Protein AF-A0A2H8TSS2-F1 (afdb_monomer_lite)

InterPro domains:
  IPR002110 Ankyrin repeat [PF12796] (9-94)
  IPR002110 Ankyrin repeat [PS50088] (33-65)
  IPR002110 Ankyrin repeat [PS50088] (66-98)
  IPR002110 Ankyrin repeat [SM00248] (3-29)
  IPR002110 Ankyrin repeat [SM00248] (33-62)
  IPR002110 Ankyrin repeat [SM00248] (66-95)
  IPR036770 Ankyrin repeat-containing domain superfamily [G3DSA:1.25.40.20] (1-99)
  IPR036770 Ankyrin repeat-containing domain superfamily [SSF48403] (3-96)
  IPR047148 85/88 kDa calcium-independent phospholipase A2 [PTHR24139] (2-94)

Structure (mmCIF, N/CA/C/O backbone):
data_AF-A0A2H8TSS2-F1
#
_entry.id   AF-A0A2H8TSS2-F1
#
loop_
_atom_site.group_PDB
_atom_site.id
_atom_site.type_symbol
_atom_site.label_atom_id
_atom_site.label_alt_id
_atom_site.label_comp_id
_atom_site.label_asym_id
_atom_site.label_entity_id
_atom_site.label_seq_id
_atom_site.pdbx_PDB_ins_code
_atom_site.Cartn_x
_atom_site.Cartn_y
_atom_site.Cartn_z
_atom_site.occupancy
_atom_site.B_iso_or_equiv
_atom_site.auth_seq_id
_atom_site.auth_comp_id
_atom_site.auth_asym_id
_atom_site.auth_atom_id
_atom_site.pdbx_PDB_model_num
ATOM 1 N N . MET A 1 1 ? -8.294 21.394 -6.984 1.00 44.12 1 MET A N 1
ATOM 2 C CA . MET A 1 1 ? -8.480 19.956 -7.274 1.00 44.12 1 MET A CA 1
ATOM 3 C C . MET A 1 1 ? -9.090 19.311 -6.042 1.00 44.12 1 MET A C 1
ATOM 5 O O . MET A 1 1 ? -8.550 19.505 -4.962 1.00 44.12 1 MET A O 1
ATOM 9 N N . LYS A 1 2 ? -10.248 18.650 -6.161 1.00 49.22 2 LYS A N 1
ATOM 10 C CA . LYS A 1 2 ? -10.807 17.847 -5.066 1.00 49.22 2 LYS A CA 1
ATOM 11 C C . LYS A 1 2 ? -10.277 16.435 -5.253 1.00 49.22 2 LYS A C 1
ATOM 13 O O . LYS A 1 2 ? -10.683 15.774 -6.200 1.00 49.22 2 LYS A O 1
ATOM 18 N N . PHE A 1 3 ? -9.368 15.999 -4.396 1.00 60.09 3 PHE A N 1
ATOM 19 C CA . PHE A 1 3 ? -9.061 14.582 -4.307 1.00 60.09 3 PHE A CA 1
ATOM 20 C C . PHE A 1 3 ? -10.235 13.947 -3.563 1.00 60.09 3 PHE A C 1
ATOM 22 O O . PHE A 1 3 ? -10.501 14.302 -2.415 1.00 60.09 3 PHE A O 1
ATOM 29 N N . GLY A 1 4 ? -10.998 13.079 -4.223 1.00 83.81 4 GLY A N 1
ATOM 30 C CA . GLY A 1 4 ? -11.915 12.191 -3.512 1.00 83.81 4 GLY A CA 1
ATOM 31 C C . GLY A 1 4 ? -11.116 11.365 -2.509 1.00 83.81 4 GLY A C 1
ATOM 32 O O . GLY A 1 4 ? -9.899 11.262 -2.630 1.00 83.81 4 GLY A O 1
ATOM 33 N N . GLY A 1 5 ? -11.755 10.802 -1.497 1.00 85.81 5 GLY A N 1
ATOM 34 C CA . GLY A 1 5 ? -11.063 9.903 -0.579 1.00 85.81 5 GLY A CA 1
ATOM 35 C C . GLY A 1 5 ? -11.580 9.983 0.843 1.00 85.81 5 GLY A C 1
ATOM 36 O O . GLY A 1 5 ? -12.139 10.986 1.283 1.00 85.81 5 GLY A O 1
ATOM 37 N N . THR A 1 6 ? -11.377 8.888 1.558 1.00 93.00 6 THR A N 1
ATOM 38 C CA . THR A 1 6 ? -11.663 8.766 2.986 1.00 93.00 6 THR A CA 1
ATOM 39 C C . THR A 1 6 ? -10.553 9.425 3.818 1.00 93.00 6 THR A C 1
ATOM 41 O O . THR A 1 6 ? -9.440 9.606 3.313 1.00 93.00 6 THR A O 1
ATOM 44 N N . PRO A 1 7 ? -10.789 9.728 5.110 1.00 94.31 7 PRO A N 1
ATOM 45 C CA . PRO A 1 7 ? -9.737 10.199 6.018 1.00 94.31 7 PRO A CA 1
ATOM 46 C C . PRO A 1 7 ? -8.491 9.298 6.044 1.00 94.31 7 PRO A C 1
ATOM 48 O O . PRO A 1 7 ? -7.373 9.785 6.222 1.00 94.31 7 PRO A O 1
ATOM 51 N N . LEU A 1 8 ? -8.662 7.997 5.784 1.00 96.12 8 LEU A N 1
ATOM 52 C CA . LEU A 1 8 ? -7.568 7.031 5.733 1.00 96.12 8 LEU A CA 1
ATOM 53 C C . LEU A 1 8 ? -6.517 7.377 4.661 1.00 96.12 8 LEU A C 1
ATOM 55 O O . LEU A 1 8 ? -5.323 7.238 4.911 1.00 96.12 8 LEU A O 1
ATOM 59 N N . HIS A 1 9 ? -6.930 7.929 3.513 1.00 96.38 9 HIS A N 1
ATOM 60 C CA . HIS A 1 9 ? -6.010 8.344 2.441 1.00 96.38 9 HIS A CA 1
ATOM 61 C C . HIS A 1 9 ? -5.024 9.422 2.890 1.00 96.38 9 HIS A C 1
ATOM 63 O O . HIS A 1 9 ? -3.893 9.487 2.412 1.00 96.38 9 HIS A O 1
ATOM 69 N N . TRP A 1 10 ? -5.453 10.273 3.818 1.00 94.88 10 TRP A N 1
ATOM 70 C CA . TRP A 1 10 ? -4.710 11.453 4.249 1.00 94.88 10 TRP A CA 1
ATOM 71 C C . TRP A 1 10 ? -4.123 11.299 5.647 1.00 94.88 10 TRP A C 1
ATOM 73 O O . TRP A 1 10 ? -3.609 12.269 6.205 1.00 94.88 10 TRP A O 1
ATOM 83 N N . SER A 1 11 ? -4.153 10.081 6.193 1.00 93.69 11 SER A N 1
ATOM 84 C CA . SER A 1 11 ? -3.592 9.785 7.506 1.00 93.69 11 SER A CA 1
ATOM 85 C C . SER A 1 11 ? -2.111 10.166 7.579 1.00 93.69 11 SER A C 1
ATOM 87 O O . SER A 1 11 ? -1.368 10.135 6.589 1.00 93.69 11 SER A O 1
ATOM 89 N N . SER A 1 12 ? -1.698 10.613 8.761 1.00 90.69 12 SER A N 1
ATOM 90 C CA . SER A 1 12 ? -0.350 11.120 9.022 1.00 90.69 12 SER A CA 1
ATOM 91 C C . SER A 1 12 ? 0.496 10.151 9.840 1.00 90.69 12 SER A C 1
ATOM 93 O O . SER A 1 12 ? 1.723 10.228 9.763 1.00 90.69 12 SER A O 1
ATOM 95 N N . SER A 1 13 ? -0.120 9.243 10.594 1.00 95.44 13 SER A N 1
ATOM 96 C CA . SER A 1 13 ? 0.574 8.306 11.472 1.00 95.44 13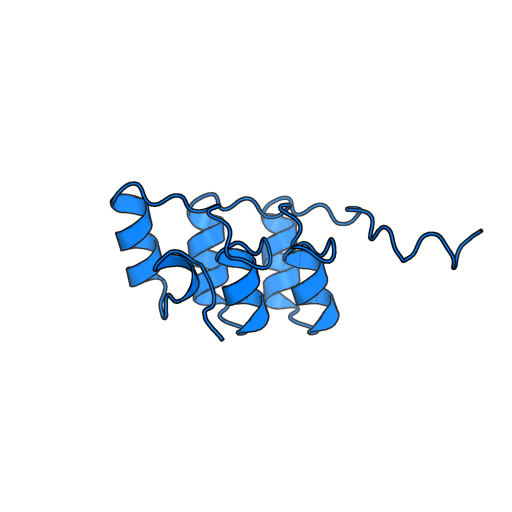 SER A CA 1
ATOM 97 C C . SER A 1 13 ? -0.142 6.960 11.548 1.00 95.44 13 SER A C 1
ATOM 99 O O . SER A 1 13 ? -1.298 6.823 11.133 1.00 95.44 13 SER A O 1
ATOM 101 N N . ARG A 1 14 ? 0.563 5.966 12.090 1.00 94.50 14 ARG A N 1
ATOM 102 C CA . ARG A 1 14 ? 0.040 4.614 12.280 1.00 94.50 14 ARG A CA 1
ATOM 103 C C . ARG A 1 14 ? -1.109 4.582 13.288 1.00 94.50 14 ARG A C 1
ATOM 105 O O . ARG A 1 14 ? -2.097 3.906 13.050 1.00 94.50 14 ARG A O 1
ATOM 112 N N . GLU A 1 15 ? -1.032 5.376 14.349 1.00 96.12 15 GLU A N 1
ATOM 113 C CA . GLU A 1 15 ? -2.063 5.438 15.391 1.00 96.12 15 GLU A CA 1
ATOM 114 C C . GLU A 1 15 ? -3.412 5.900 14.823 1.00 96.12 15 GLU A C 1
ATOM 116 O O . GLU A 1 15 ? -4.465 5.385 15.200 1.00 96.12 15 GLU A O 1
ATOM 121 N N . VAL A 1 16 ? -3.387 6.852 13.881 1.00 95.88 16 VAL A N 1
ATOM 122 C CA . VAL A 1 16 ? -4.593 7.314 13.177 1.00 95.88 16 VAL A CA 1
ATOM 123 C C . VAL A 1 16 ? -5.152 6.213 12.278 1.00 95.88 16 VAL A C 1
ATOM 125 O O . VAL A 1 16 ? -6.362 6.004 12.264 1.00 95.88 16 VAL A O 1
ATOM 128 N N . ILE A 1 17 ? -4.286 5.493 11.559 1.00 96.81 17 ILE A N 1
ATOM 129 C CA . ILE A 1 17 ? -4.676 4.363 10.702 1.00 96.81 17 ILE A CA 1
ATOM 130 C C . ILE A 1 17 ? -5.371 3.282 11.534 1.00 96.81 17 ILE A C 1
ATOM 132 O O . ILE A 1 17 ? -6.507 2.921 11.229 1.00 96.81 17 ILE A O 1
ATOM 136 N N . ASP A 1 18 ? -4.734 2.840 12.617 1.00 95.81 18 ASP A N 1
ATOM 137 C CA . ASP A 1 18 ? -5.255 1.791 13.495 1.00 95.81 18 ASP A CA 1
ATOM 138 C C . ASP A 1 18 ? -6.598 2.216 14.118 1.00 95.81 18 ASP A C 1
ATOM 140 O O . ASP A 1 18 ? -7.558 1.445 14.134 1.00 95.81 18 ASP A O 1
ATOM 144 N N . SER A 1 19 ? -6.714 3.480 14.545 1.00 97.00 19 SER A N 1
ATOM 145 C CA . SER A 1 19 ? -7.958 4.025 15.105 1.00 97.00 19 SER A CA 1
ATOM 146 C C . SER A 1 19 ? -9.100 4.074 14.085 1.00 97.00 19 SER A C 1
ATOM 148 O O . SER A 1 19 ? -10.242 3.762 14.422 1.00 97.00 19 SER A O 1
ATOM 150 N N . LEU A 1 20 ? -8.823 4.467 12.837 1.00 96.44 20 LEU A N 1
ATOM 151 C CA . LEU A 1 20 ? -9.838 4.513 11.779 1.00 96.44 20 LEU A CA 1
ATOM 152 C C . LEU A 1 20 ? -10.318 3.107 11.407 1.00 96.44 20 LEU A C 1
ATOM 154 O O . LEU A 1 20 ? -11.520 2.893 11.250 1.00 96.44 20 LEU A O 1
ATOM 158 N N . ILE A 1 21 ? -9.400 2.147 11.305 1.00 95.38 21 ILE A N 1
ATOM 159 C CA . ILE A 1 21 ? -9.719 0.756 10.962 1.00 95.38 21 ILE A CA 1
ATOM 160 C C . ILE A 1 21 ? -10.527 0.096 12.083 1.00 95.38 21 ILE A C 1
ATOM 162 O O . ILE A 1 21 ? -11.539 -0.545 11.805 1.00 95.38 21 I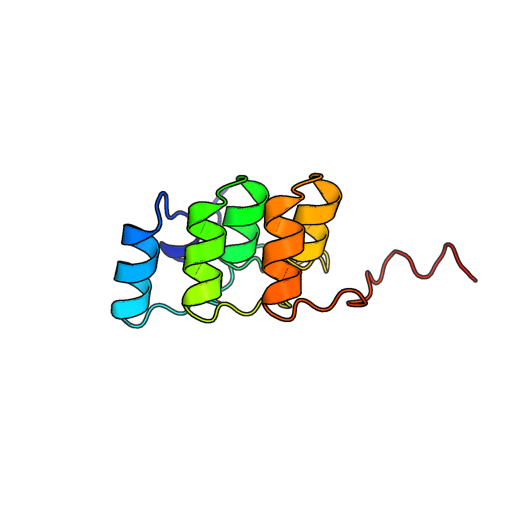LE A O 1
ATOM 166 N N . ALA A 1 22 ? -10.178 0.348 13.350 1.00 95.75 22 ALA A N 1
ATOM 167 C CA . ALA A 1 22 ? -10.951 -0.118 14.505 1.00 95.75 22 ALA A CA 1
ATOM 168 C C . ALA A 1 22 ? -12.403 0.405 14.526 1.00 95.75 22 ALA A C 1
ATOM 170 O O . ALA A 1 22 ? -13.271 -0.202 15.148 1.00 95.75 22 ALA A O 1
ATOM 171 N N . ASN A 1 23 ? -12.687 1.505 13.822 1.00 96.44 23 ASN A N 1
ATOM 172 C CA . ASN A 1 23 ? -14.028 2.072 13.656 1.00 96.44 23 ASN A CA 1
ATOM 173 C C . ASN A 1 23 ? -14.705 1.642 12.338 1.00 96.44 23 ASN A C 1
ATOM 175 O O . ASN A 1 23 ? -15.547 2.364 11.806 1.00 96.44 23 ASN A O 1
ATOM 179 N N . ASN A 1 24 ? -14.361 0.459 11.816 1.00 92.94 24 ASN A N 1
ATOM 180 C CA . ASN A 1 24 ? -14.938 -0.139 10.605 1.00 92.94 24 ASN A CA 1
ATOM 181 C C . ASN A 1 24 ? -14.756 0.708 9.331 1.00 92.94 24 ASN A C 1
ATOM 183 O O . ASN A 1 24 ? -15.600 0.684 8.432 1.00 92.94 24 ASN A O 1
ATOM 187 N N . CYS A 1 25 ? -13.667 1.476 9.237 1.00 93.88 25 CYS A N 1
ATOM 188 C CA . CYS A 1 25 ? -13.300 2.131 7.985 1.00 93.88 25 CYS A CA 1
ATOM 189 C C . CYS A 1 25 ? -12.920 1.085 6.927 1.00 93.88 25 CYS A C 1
ATOM 191 O O . CYS A 1 25 ? -12.173 0.150 7.212 1.00 93.88 25 CYS A O 1
ATOM 193 N N . ASP A 1 26 ? -13.389 1.267 5.691 1.00 97.00 26 ASP A N 1
ATOM 194 C CA . ASP A 1 26 ? -12.935 0.456 4.563 1.00 97.00 26 ASP A CA 1
ATOM 195 C C . ASP A 1 26 ? -11.471 0.785 4.228 1.00 97.00 26 ASP A C 1
ATOM 197 O O . ASP A 1 26 ? -11.154 1.841 3.666 1.00 97.00 26 ASP A O 1
ATOM 201 N N . ILE A 1 27 ? -10.579 -0.144 4.577 1.00 97.62 27 ILE A N 1
ATOM 202 C CA . ILE A 1 27 ? -9.133 -0.040 4.360 1.00 97.62 27 ILE A CA 1
ATOM 203 C C . ILE A 1 27 ? -8.753 0.026 2.872 1.00 97.62 27 ILE A C 1
ATOM 205 O O . ILE A 1 27 ? -7.710 0.581 2.518 1.00 97.62 27 ILE A O 1
ATOM 209 N N . ASN A 1 28 ? -9.618 -0.493 1.996 1.00 98.12 28 ASN A N 1
ATOM 210 C CA . ASN A 1 28 ? -9.408 -0.576 0.554 1.00 98.12 28 ASN A CA 1
ATOM 211 C C . ASN A 1 28 ? -10.233 0.457 -0.226 1.00 98.12 28 ASN A C 1
ATOM 213 O O . ASN A 1 28 ? -10.295 0.383 -1.455 1.00 98.12 28 ASN A O 1
ATOM 217 N N . ALA A 1 29 ? -10.833 1.433 0.465 1.00 97.38 29 ALA A N 1
ATOM 218 C CA . ALA A 1 29 ? -11.583 2.504 -0.173 1.00 97.38 29 ALA A CA 1
ATOM 219 C C . ALA A 1 29 ? -10.736 3.214 -1.237 1.00 97.38 29 ALA A C 1
ATOM 221 O O . ALA A 1 29 ? -9.541 3.450 -1.044 1.00 97.38 29 ALA A O 1
ATOM 222 N N . LEU A 1 30 ? -11.379 3.592 -2.340 1.00 97.00 30 LEU A N 1
ATOM 223 C CA . LEU A 1 30 ? -10.724 4.218 -3.482 1.00 97.00 30 LEU A CA 1
ATOM 224 C C . LEU A 1 30 ? -10.967 5.728 -3.503 1.00 97.00 30 LEU A C 1
ATOM 226 O O . LEU A 1 30 ? -12.090 6.199 -3.305 1.00 97.00 30 LEU A O 1
ATOM 230 N N . ASN A 1 31 ? -9.921 6.493 -3.797 1.00 95.94 31 ASN A N 1
ATOM 231 C CA . ASN A 1 31 ? -10.057 7.889 -4.188 1.00 95.94 31 ASN A CA 1
ATOM 232 C C . ASN A 1 31 ? -10.472 8.036 -5.670 1.00 95.94 31 ASN A C 1
ATOM 234 O O . ASN A 1 31 ? -10.716 7.055 -6.372 1.00 95.94 31 ASN A O 1
ATOM 238 N N . PHE A 1 32 ? -10.539 9.276 -6.170 1.00 95.12 32 PHE A N 1
ATOM 239 C CA . PHE A 1 32 ? -10.902 9.537 -7.572 1.00 95.12 32 PHE A CA 1
ATOM 240 C C . PHE A 1 32 ? -9.899 8.991 -8.598 1.00 95.12 32 PHE A C 1
ATOM 242 O O . PHE A 1 32 ? -10.311 8.703 -9.714 1.00 95.12 32 PHE A O 1
ATOM 249 N N . ASP A 1 33 ? -8.641 8.771 -8.209 1.00 95.00 33 ASP A N 1
ATOM 250 C CA . ASP A 1 33 ? -7.603 8.166 -9.056 1.00 95.00 33 ASP A CA 1
ATOM 251 C C . ASP A 1 33 ? -7.564 6.631 -8.914 1.00 95.00 33 ASP A C 1
ATOM 253 O O . ASP A 1 33 ? -6.579 5.988 -9.278 1.00 95.00 33 ASP A O 1
ATOM 257 N N . LYS A 1 34 ? -8.605 6.032 -8.315 1.00 96.31 34 LYS A N 1
ATOM 258 C CA . LYS A 1 34 ? -8.673 4.610 -7.939 1.00 96.31 34 LYS A CA 1
ATOM 259 C C . LYS A 1 34 ? -7.521 4.142 -7.040 1.00 96.31 34 LYS A C 1
ATOM 261 O O . LYS A 1 34 ? -7.195 2.963 -7.003 1.00 96.31 34 LYS A O 1
ATOM 266 N N . ARG A 1 35 ? -6.906 5.050 -6.288 1.00 97.50 35 ARG A N 1
ATOM 267 C CA . ARG A 1 35 ? -5.856 4.723 -5.321 1.00 97.50 35 ARG A CA 1
ATOM 268 C C . ARG A 1 35 ? -6.474 4.377 -3.982 1.00 97.50 35 ARG A C 1
ATOM 270 O O . ARG A 1 35 ? -7.373 5.077 -3.532 1.00 97.50 35 ARG A O 1
ATOM 277 N N . THR A 1 36 ? -5.935 3.348 -3.343 1.00 98.19 36 THR A N 1
ATOM 278 C CA . THR A 1 36 ? -6.154 3.057 -1.919 1.00 98.19 36 THR A CA 1
ATOM 279 C C . THR A 1 36 ? -5.265 3.935 -1.038 1.00 98.19 36 THR A C 1
ATOM 281 O O . THR A 1 36 ? -4.292 4.534 -1.510 1.00 98.19 36 THR A O 1
ATOM 284 N N . ALA A 1 37 ? -5.512 3.941 0.275 1.00 97.94 37 ALA A N 1
ATOM 285 C CA . ALA A 1 37 ? -4.612 4.583 1.235 1.00 97.94 37 ALA A CA 1
ATOM 286 C C . ALA A 1 37 ? -3.169 4.047 1.142 1.00 97.94 37 ALA A C 1
ATOM 288 O O . ALA A 1 37 ? -2.221 4.819 1.295 1.00 97.94 37 ALA A O 1
ATOM 289 N N . LEU A 1 38 ? -2.989 2.761 0.811 1.00 98.44 38 LEU A N 1
ATOM 290 C CA . LEU A 1 38 ? -1.669 2.145 0.659 1.00 98.44 38 LEU A CA 1
ATOM 291 C C . LEU A 1 38 ? -0.863 2.798 -0.472 1.00 98.44 38 LEU A C 1
ATOM 293 O O . LEU A 1 38 ? 0.294 3.149 -0.257 1.00 98.44 38 LEU A O 1
ATOM 297 N N . HIS A 1 39 ? -1.483 3.083 -1.623 1.00 98.31 39 HIS A N 1
ATOM 298 C CA . HIS A 1 39 ? -0.828 3.842 -2.697 1.00 98.31 39 HIS A CA 1
ATOM 299 C C . HIS A 1 39 ? -0.357 5.213 -2.206 1.00 98.31 39 HIS A C 1
ATOM 301 O O . HIS A 1 39 ? 0.772 5.618 -2.478 1.00 98.31 39 HIS A O 1
ATOM 307 N N . ILE A 1 40 ? -1.209 5.928 -1.463 1.00 97.69 40 ILE A N 1
ATOM 308 C CA . ILE A 1 40 ? -0.885 7.271 -0.973 1.00 97.69 40 ILE A CA 1
ATOM 309 C C . ILE A 1 40 ? 0.281 7.230 0.022 1.00 97.69 40 ILE A C 1
ATOM 311 O O . ILE A 1 40 ? 1.166 8.084 -0.047 1.00 97.69 40 ILE A O 1
ATOM 315 N N . MET A 1 41 ? 0.336 6.236 0.914 1.00 97.75 41 MET A N 1
ATOM 316 C CA . MET A 1 41 ? 1.447 6.096 1.863 1.00 97.75 41 MET A CA 1
ATOM 317 C C . MET A 1 41 ? 2.765 5.731 1.174 1.00 97.75 41 MET A C 1
ATOM 319 O O . MET A 1 41 ? 3.807 6.259 1.566 1.00 97.75 41 MET A O 1
ATOM 323 N N . VAL A 1 42 ? 2.724 4.914 0.116 1.00 98.19 42 VAL A N 1
ATOM 324 C CA . VAL A 1 42 ? 3.901 4.622 -0.719 1.00 98.19 42 VAL A CA 1
ATOM 325 C C . VAL A 1 42 ? 4.377 5.881 -1.451 1.00 98.19 42 VAL A C 1
ATOM 327 O O . VAL A 1 42 ? 5.547 6.237 -1.335 1.00 98.19 42 VAL A O 1
ATOM 330 N N . LEU A 1 43 ? 3.480 6.618 -2.120 1.00 96.81 43 LEU A N 1
ATOM 331 C CA . LEU A 1 43 ? 3.815 7.869 -2.825 1.00 96.81 43 LEU A CA 1
ATOM 332 C C . LEU A 1 43 ? 4.412 8.936 -1.901 1.00 96.81 43 LEU A C 1
ATOM 334 O O . LEU A 1 43 ? 5.239 9.740 -2.323 1.00 96.81 43 LEU A 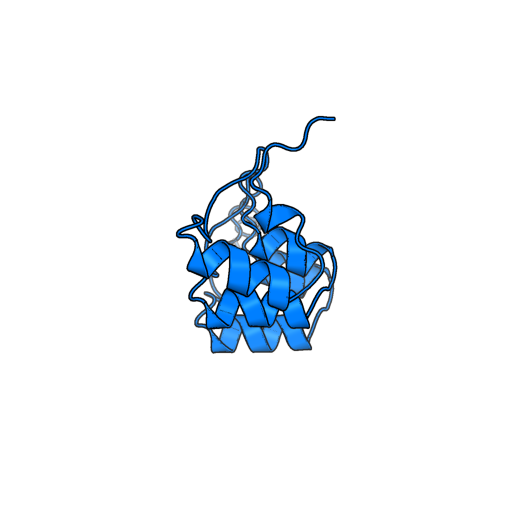O 1
ATOM 338 N N . ARG A 1 44 ? 3.992 8.951 -0.633 1.00 95.75 44 ARG A N 1
ATOM 339 C CA . ARG A 1 44 ? 4.491 9.877 0.392 1.00 95.75 44 ARG A CA 1
ATOM 340 C C . ARG A 1 44 ? 5.706 9.340 1.157 1.00 95.75 44 ARG A C 1
ATOM 342 O O . ARG A 1 44 ? 6.151 10.008 2.088 1.00 95.75 44 ARG A O 1
ATOM 349 N N . ASN A 1 45 ? 6.208 8.153 0.807 1.00 96.56 45 ASN A N 1
ATOM 350 C CA . ASN A 1 45 ? 7.296 7.455 1.494 1.00 96.56 45 ASN A CA 1
ATOM 351 C C . ASN A 1 45 ? 7.094 7.370 3.025 1.00 96.56 45 ASN A C 1
ATOM 353 O O . ASN A 1 45 ? 7.980 7.674 3.824 1.00 96.56 45 ASN A O 1
ATOM 357 N N . ARG A 1 46 ? 5.880 7.008 3.456 1.00 96.62 46 ARG A N 1
ATOM 358 C CA . ARG A 1 46 ? 5.510 6.881 4.875 1.00 96.62 46 ARG A CA 1
ATOM 359 C C . ARG A 1 46 ? 5.603 5.422 5.306 1.00 96.62 46 ARG A C 1
ATOM 361 O O . ARG A 1 46 ? 4.575 4.772 5.473 1.00 96.62 46 ARG A O 1
ATOM 368 N N . PHE A 1 47 ? 6.822 4.910 5.481 1.00 97.19 47 PHE A N 1
ATOM 369 C CA . PHE A 1 47 ? 7.060 3.488 5.767 1.00 97.19 47 PHE A CA 1
ATOM 370 C C . PHE A 1 47 ? 6.248 2.955 6.962 1.00 97.19 47 PHE A C 1
ATOM 372 O O . PHE A 1 47 ? 5.567 1.943 6.828 1.00 97.19 47 PHE A O 1
ATOM 379 N N . ASP A 1 48 ? 6.208 3.672 8.088 1.00 97.88 48 ASP A N 1
ATOM 380 C CA . ASP A 1 48 ? 5.442 3.228 9.267 1.00 97.88 48 ASP A CA 1
ATOM 381 C C . ASP A 1 48 ? 3.932 3.132 8.997 1.00 97.88 48 ASP A C 1
ATOM 383 O O . ASP A 1 48 ? 3.247 2.254 9.519 1.00 97.88 48 ASP A O 1
ATOM 387 N N . CYS A 1 49 ? 3.404 4.019 8.148 1.00 98.25 49 CYS A N 1
ATOM 388 C CA . CYS A 1 49 ? 2.004 4.000 7.727 1.00 98.25 49 CYS A CA 1
ATOM 389 C C . CYS A 1 49 ? 1.730 2.880 6.716 1.00 98.25 49 CYS A C 1
ATOM 391 O O . CYS A 1 49 ? 0.673 2.258 6.779 1.00 98.25 49 CYS A O 1
ATOM 393 N N . VAL A 1 50 ? 2.683 2.596 5.817 1.00 98.44 50 VAL A N 1
ATOM 394 C CA . VAL A 1 50 ? 2.637 1.418 4.937 1.00 98.44 50 VAL A CA 1
ATOM 395 C C . VAL A 1 50 ? 2.530 0.159 5.791 1.00 98.44 50 VAL A C 1
ATOM 397 O O . VAL A 1 50 ? 1.575 -0.590 5.633 1.00 98.44 50 VAL A O 1
ATOM 400 N N . MET A 1 51 ? 3.434 -0.026 6.757 1.00 98.38 51 MET A N 1
ATOM 401 C CA . MET A 1 51 ? 3.394 -1.175 7.665 1.00 98.38 51 MET A CA 1
ATOM 402 C C . MET A 1 51 ? 2.090 -1.242 8.464 1.00 98.38 51 MET A C 1
ATOM 404 O O . MET A 1 51 ? 1.529 -2.323 8.605 1.00 98.38 51 MET A O 1
ATOM 408 N N . GLY A 1 52 ? 1.575 -0.105 8.943 1.00 97.94 52 GLY A N 1
ATOM 409 C CA . GLY A 1 52 ? 0.270 -0.041 9.603 1.00 97.94 52 GLY A CA 1
ATOM 410 C C . GLY A 1 52 ? -0.855 -0.595 8.726 1.00 97.94 52 GLY A C 1
ATOM 411 O O . GLY A 1 52 ? -1.583 -1.485 9.152 1.00 97.94 52 GLY A O 1
ATOM 412 N N . LEU A 1 53 ? -0.962 -0.137 7.477 1.00 98.19 53 LEU A N 1
ATOM 413 C CA . LEU A 1 53 ? -1.981 -0.625 6.542 1.00 98.19 53 LEU A CA 1
ATOM 414 C C . LEU A 1 53 ? -1.806 -2.115 6.212 1.00 98.19 53 LEU A C 1
ATOM 416 O O . LEU A 1 53 ? -2.787 -2.853 6.216 1.00 98.19 53 LEU A O 1
ATOM 420 N N . LEU A 1 54 ? -0.571 -2.568 5.978 1.00 98.31 54 LEU A N 1
ATOM 421 C CA . LEU A 1 54 ? -0.271 -3.976 5.694 1.00 98.31 54 LEU A CA 1
ATOM 422 C C . LEU A 1 54 ? -0.655 -4.889 6.863 1.00 98.31 54 LEU A C 1
ATOM 424 O O . LEU A 1 54 ? -1.372 -5.867 6.675 1.00 98.31 54 LEU A O 1
ATOM 428 N N . CYS A 1 55 ? -0.257 -4.534 8.087 1.00 97.69 55 CYS A N 1
ATOM 429 C CA . CYS A 1 55 ? -0.596 -5.294 9.291 1.00 97.69 55 CYS A CA 1
ATOM 430 C C . CYS A 1 55 ? -2.106 -5.355 9.566 1.00 97.69 55 CYS A C 1
ATOM 432 O O . CYS A 1 55 ? -2.559 -6.298 10.206 1.00 97.69 55 CYS A O 1
ATOM 434 N N . ASN A 1 56 ? -2.877 -4.377 9.086 1.00 97.31 56 ASN A N 1
ATOM 435 C CA . ASN A 1 56 ? -4.336 -4.375 9.183 1.00 97.31 56 ASN A CA 1
ATOM 436 C C . ASN A 1 56 ? -5.033 -5.023 7.966 1.00 97.31 56 ASN A C 1
ATOM 438 O O . ASN A 1 56 ? -6.250 -4.917 7.828 1.00 97.31 56 ASN A O 1
ATOM 442 N N . GLY A 1 57 ? -4.292 -5.695 7.078 1.00 96.94 57 GLY A N 1
ATOM 443 C CA . GLY A 1 57 ? -4.867 -6.468 5.974 1.00 96.94 57 GLY A CA 1
ATOM 444 C C . GLY A 1 57 ? -5.256 -5.643 4.745 1.00 96.94 57 GLY A C 1
ATOM 445 O O . GLY A 1 57 ? -6.196 -6.004 4.035 1.00 96.94 57 GLY A O 1
ATOM 446 N N . ALA A 1 58 ? -4.565 -4.531 4.477 1.00 98.19 58 ALA A N 1
ATOM 447 C CA . ALA A 1 58 ? -4.763 -3.789 3.233 1.00 98.19 58 ALA A CA 1
ATOM 448 C C . ALA A 1 58 ? -4.431 -4.672 2.021 1.00 98.19 58 ALA A C 1
ATOM 450 O O . ALA A 1 58 ? -3.405 -5.351 2.001 1.00 98.19 58 ALA A O 1
ATOM 451 N N . ASN A 1 59 ? -5.265 -4.628 0.981 1.00 98.12 59 ASN A N 1
ATOM 452 C CA . ASN A 1 59 ? -5.002 -5.372 -0.244 1.00 98.12 59 ASN A CA 1
ATOM 453 C C . ASN A 1 59 ? -3.872 -4.695 -1.036 1.00 98.12 59 ASN A C 1
ATOM 455 O O . ASN A 1 59 ? -4.002 -3.565 -1.517 1.00 98.12 59 ASN A O 1
ATOM 459 N N . VAL A 1 60 ? -2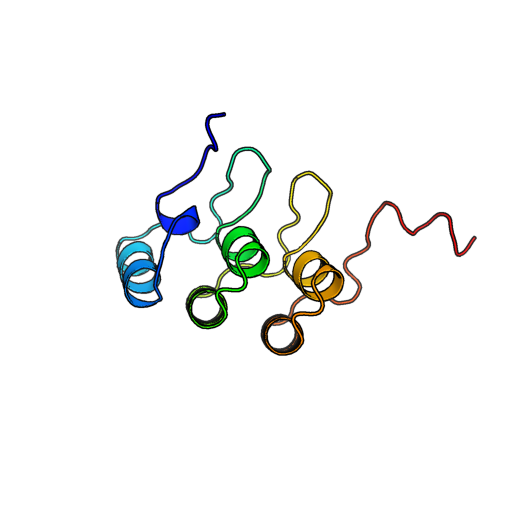.761 -5.416 -1.177 1.00 97.75 60 VAL A N 1
ATOM 460 C CA . VAL A 1 60 ? -1.516 -4.950 -1.803 1.00 97.75 60 VAL A CA 1
ATOM 461 C C . VAL A 1 60 ? -1.531 -4.959 -3.330 1.00 97.75 60 VAL A C 1
ATOM 463 O O . VAL A 1 60 ? -0.630 -4.388 -3.936 1.00 97.75 60 VAL A O 1
ATOM 466 N N . ASN A 1 61 ? -2.543 -5.567 -3.953 1.00 96.69 61 ASN A N 1
ATOM 467 C CA . ASN A 1 61 ? -2.598 -5.808 -5.399 1.00 96.69 61 ASN A CA 1
ATOM 468 C C . ASN A 1 61 ? -3.693 -5.004 -6.112 1.00 96.69 61 ASN A C 1
ATOM 470 O O . ASN A 1 61 ? -3.939 -5.215 -7.298 1.00 96.69 61 ASN A O 1
ATOM 474 N N . ILE A 1 62 ? -4.365 -4.078 -5.420 1.00 96.62 62 ILE A N 1
ATOM 475 C CA . ILE A 1 62 ? -5.332 -3.182 -6.067 1.00 96.62 62 ILE A CA 1
ATOM 476 C C . ILE A 1 62 ? -4.563 -2.246 -7.009 1.00 96.62 62 ILE A C 1
ATOM 478 O O . ILE A 1 62 ? -3.655 -1.566 -6.533 1.00 96.62 62 ILE A O 1
ATOM 482 N N . PRO A 1 63 ? -4.900 -2.180 -8.307 1.00 95.62 63 PRO A N 1
ATOM 483 C CA . PRO A 1 63 ? -4.294 -1.221 -9.218 1.00 95.62 63 PRO A CA 1
ATOM 484 C C . PRO A 1 63 ? -4.982 0.148 -9.132 1.00 95.62 63 PRO A C 1
ATOM 486 O O . PRO A 1 63 ? -6.207 0.235 -8.996 1.00 95.62 63 PRO A O 1
ATOM 489 N N . ASP A 1 64 ? -4.203 1.217 -9.282 1.00 95.56 64 ASP A N 1
ATOM 490 C CA . ASP A 1 64 ? -4.729 2.561 -9.504 1.00 95.56 64 ASP A CA 1
ATOM 491 C C . ASP A 1 64 ? -5.282 2.749 -10.928 1.00 95.56 64 ASP A C 1
ATOM 493 O O . ASP A 1 64 ? -5.336 1.821 -11.740 1.00 95.56 64 ASP A O 1
ATOM 497 N N . GLN A 1 65 ? -5.746 3.958 -11.250 1.00 94.81 65 GLN A N 1
ATOM 498 C CA . GLN A 1 65 ? -6.331 4.259 -12.559 1.00 94.81 65 GLN A CA 1
ATOM 499 C C . GLN A 1 65 ? -5.359 4.043 -13.734 1.00 94.81 65 GLN A C 1
ATOM 501 O O . GLN A 1 65 ? -5.816 3.812 -14.853 1.00 94.81 65 GLN A O 1
ATOM 506 N N . GLU A 1 66 ? -4.049 4.091 -13.493 1.00 91.44 66 GLU A N 1
ATOM 507 C CA . GLU A 1 66 ? -3.011 3.836 -14.496 1.00 91.44 66 GLU A CA 1
ATOM 508 C C . GLU A 1 66 ? -2.592 2.356 -14.545 1.00 91.44 66 GLU A C 1
ATOM 510 O O . GLU A 1 66 ? -1.719 1.986 -15.328 1.00 91.44 66 GLU A O 1
ATOM 515 N N . GLY A 1 67 ? -3.208 1.495 -13.729 1.00 93.25 67 GLY A N 1
ATOM 516 C CA . GLY A 1 67 ? -2.844 0.085 -13.619 1.00 93.25 67 GLY A CA 1
ATOM 517 C C . GLY A 1 67 ? -1.673 -0.181 -12.671 1.00 93.25 67 GLY A C 1
ATOM 518 O O . GLY A 1 67 ? -1.200 -1.313 -12.612 1.00 93.25 67 GLY A O 1
ATOM 519 N N . ASN A 1 68 ? -1.188 0.823 -11.933 1.00 94.81 68 ASN A N 1
ATOM 520 C CA . ASN A 1 68 ? -0.074 0.639 -11.007 1.00 94.81 68 ASN A CA 1
ATOM 521 C C . ASN A 1 68 ? -0.583 0.087 -9.677 1.00 94.81 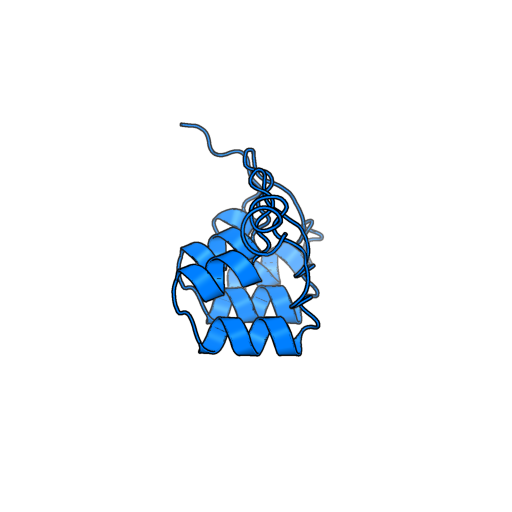68 ASN A C 1
ATOM 523 O O . ASN A 1 68 ? -1.428 0.705 -9.040 1.00 94.81 68 ASN A O 1
ATOM 527 N N . THR A 1 69 ? -0.012 -1.018 -9.208 1.00 97.25 69 THR A N 1
ATOM 528 C CA . THR A 1 69 ? -0.161 -1.449 -7.806 1.00 97.25 69 THR A CA 1
ATOM 529 C C . THR A 1 69 ? 0.762 -0.629 -6.886 1.00 97.25 69 THR A C 1
ATOM 531 O O . THR A 1 69 ? 1.709 0.012 -7.363 1.00 97.25 69 THR A O 1
ATOM 534 N N . PRO A 1 70 ? 0.584 -0.672 -5.552 1.00 97.81 70 PRO A N 1
ATOM 535 C CA . PRO A 1 70 ? 1.540 -0.098 -4.607 1.00 97.81 70 PRO A CA 1
ATOM 536 C C . PRO A 1 70 ? 2.992 -0.546 -4.844 1.00 97.81 70 PRO A C 1
ATOM 538 O O . PRO A 1 70 ? 3.908 0.263 -4.682 1.00 97.81 70 PRO A O 1
ATOM 541 N N . LEU A 1 71 ? 3.213 -1.792 -5.287 1.00 97.44 71 LEU A N 1
ATOM 542 C CA . LEU A 1 71 ? 4.549 -2.307 -5.605 1.00 97.44 71 LEU A CA 1
ATOM 543 C C . LEU A 1 71 ? 5.172 -1.582 -6.805 1.00 97.44 71 LEU A C 1
ATOM 545 O O . LEU A 1 71 ? 6.329 -1.169 -6.724 1.00 97.44 71 LEU A O 1
ATOM 549 N N . HIS A 1 72 ? 4.402 -1.329 -7.869 1.00 95.31 72 HIS A N 1
ATOM 550 C CA . HIS A 1 72 ? 4.867 -0.543 -9.021 1.00 95.31 72 HIS A CA 1
ATOM 551 C C . HIS A 1 72 ? 5.368 0.842 -8.591 1.00 95.31 72 HIS A C 1
ATOM 553 O O . HIS A 1 72 ? 6.437 1.291 -9.013 1.00 95.31 72 HIS A O 1
ATOM 559 N N . LEU A 1 73 ? 4.618 1.515 -7.712 1.00 96.00 73 LEU A N 1
ATOM 560 C CA . LEU A 1 73 ? 4.972 2.845 -7.211 1.00 96.00 73 LEU A CA 1
ATOM 561 C C . LEU A 1 73 ? 6.228 2.817 -6.327 1.00 96.00 73 LEU A C 1
ATOM 563 O O . LEU A 1 73 ? 7.063 3.722 -6.422 1.00 96.00 73 LEU A O 1
ATOM 567 N N . ALA A 1 74 ? 6.382 1.775 -5.504 1.00 97.19 74 ALA A N 1
ATOM 568 C CA . ALA A 1 74 ? 7.552 1.578 -4.652 1.00 97.19 74 ALA A CA 1
ATOM 569 C C . ALA A 1 74 ? 8.825 1.330 -5.478 1.00 97.19 74 ALA A C 1
ATOM 571 O O . ALA A 1 74 ? 9.854 1.950 -5.207 1.00 97.19 74 ALA A O 1
ATOM 572 N N . VAL A 1 75 ? 8.739 0.490 -6.517 1.00 95.75 75 VAL A N 1
ATOM 573 C CA . VAL A 1 75 ? 9.842 0.205 -7.452 1.00 95.75 75 VAL A CA 1
ATOM 574 C C . VAL A 1 75 ? 10.232 1.457 -8.233 1.00 95.75 75 VAL A C 1
ATOM 576 O O . VAL A 1 75 ? 11.403 1.832 -8.233 1.00 95.75 75 VAL A O 1
ATOM 579 N N . LYS A 1 76 ? 9.258 2.167 -8.821 1.00 93.81 76 LYS A N 1
ATOM 580 C CA . LYS A 1 76 ? 9.497 3.423 -9.556 1.00 93.81 76 LYS A CA 1
ATOM 581 C C . LYS A 1 76 ? 10.209 4.478 -8.701 1.00 93.81 76 LYS A C 1
ATOM 583 O O . LYS A 1 76 ? 10.998 5.260 -9.222 1.00 93.81 76 LYS A O 1
ATOM 588 N N . SER A 1 77 ? 9.927 4.492 -7.400 1.00 93.94 77 SER A N 1
ATOM 589 C CA . SER A 1 77 ? 10.489 5.446 -6.436 1.00 93.94 77 SER A CA 1
ATOM 590 C C . SER A 1 77 ? 11.727 4.919 -5.691 1.00 93.94 77 SER A C 1
ATOM 592 O O . SER A 1 77 ? 12.221 5.596 -4.793 1.00 93.94 77 SER A O 1
ATOM 594 N N . ASN A 1 78 ? 12.229 3.727 -6.040 1.00 95.25 78 ASN A N 1
ATOM 595 C CA . ASN A 1 78 ? 13.373 3.063 -5.403 1.00 95.25 78 ASN A CA 1
ATOM 596 C C . ASN A 1 78 ? 13.252 2.917 -3.866 1.00 95.25 78 ASN A C 1
ATOM 598 O O . ASN A 1 78 ? 14.220 3.083 -3.120 1.00 95.25 78 ASN A O 1
ATOM 602 N N . LEU A 1 79 ? 12.049 2.616 -3.366 1.00 96.69 79 LEU A N 1
ATOM 603 C CA . LEU A 1 79 ? 11.764 2.487 -1.932 1.00 96.69 79 LEU A CA 1
ATOM 604 C C . LEU A 1 79 ? 12.023 1.058 -1.440 1.00 96.69 79 LEU A C 1
ATOM 606 O O . LEU A 1 79 ? 11.091 0.332 -1.104 1.00 96.69 79 LEU A O 1
ATOM 610 N N . VAL A 1 80 ? 13.292 0.648 -1.383 1.00 96.56 80 VAL A N 1
ATOM 611 C CA . VAL A 1 80 ? 13.699 -0.738 -1.060 1.00 96.56 80 VAL A CA 1
ATOM 612 C C . VAL A 1 80 ? 13.012 -1.325 0.190 1.00 96.56 80 VAL A C 1
ATOM 614 O O . VAL A 1 80 ? 12.493 -2.438 0.094 1.00 96.56 80 VAL A O 1
ATOM 617 N N . PRO A 1 81 ? 12.902 -0.616 1.336 1.00 98.19 81 PRO A N 1
ATOM 618 C CA . PRO A 1 81 ? 12.196 -1.162 2.498 1.00 98.19 81 PRO A CA 1
ATOM 619 C C . PRO A 1 81 ? 10.711 -1.442 2.226 1.00 98.19 81 PRO A C 1
ATOM 621 O O . PRO A 1 81 ? 10.181 -2.461 2.660 1.00 98.19 81 PRO A O 1
ATOM 624 N N . VAL A 1 82 ? 10.047 -0.559 1.473 1.00 98.19 82 VAL A N 1
ATOM 625 C CA . VAL A 1 82 ? 8.638 -0.711 1.080 1.00 98.19 82 VAL A CA 1
ATOM 626 C C . VAL A 1 82 ? 8.475 -1.873 0.100 1.00 98.19 82 VAL A C 1
ATOM 628 O O . VAL A 1 82 ? 7.528 -2.636 0.237 1.00 98.19 82 VAL A O 1
ATOM 631 N N . ILE A 1 83 ? 9.400 -2.042 -0.851 1.00 97.50 83 ILE A N 1
ATOM 632 C CA . ILE A 1 83 ? 9.394 -3.164 -1.805 1.00 97.50 83 ILE A CA 1
ATOM 633 C C . ILE A 1 83 ? 9.428 -4.495 -1.049 1.00 97.50 83 ILE A C 1
ATOM 635 O O . ILE A 1 83 ? 8.566 -5.344 -1.264 1.00 97.50 83 ILE A O 1
ATOM 639 N N . HIS A 1 84 ? 10.376 -4.659 -0.122 1.00 97.56 84 HIS A N 1
ATOM 640 C CA . HIS A 1 84 ? 10.474 -5.881 0.678 1.00 97.56 84 HIS A CA 1
ATOM 641 C C . HIS A 1 84 ? 9.231 -6.111 1.541 1.00 97.56 84 HIS A C 1
ATOM 643 O O . HIS A 1 84 ? 8.751 -7.238 1.616 1.00 97.56 84 HIS A O 1
ATOM 649 N N . ALA A 1 85 ? 8.689 -5.056 2.157 1.00 98.19 85 ALA A N 1
ATOM 650 C CA . ALA A 1 85 ? 7.460 -5.158 2.936 1.00 98.19 85 ALA A CA 1
ATOM 651 C C . ALA A 1 85 ? 6.273 -5.608 2.073 1.00 98.19 85 ALA A C 1
ATOM 653 O O . ALA A 1 85 ? 5.566 -6.531 2.450 1.00 98.19 85 ALA A O 1
ATOM 654 N N . LEU A 1 86 ? 6.072 -5.015 0.896 1.00 97.88 86 LEU A N 1
ATOM 655 C CA . LEU A 1 86 ? 4.974 -5.389 0.003 1.00 97.88 86 LEU A CA 1
ATOM 656 C C . LEU A 1 86 ? 5.093 -6.845 -0.468 1.00 97.88 86 LEU A C 1
ATOM 658 O O . LEU A 1 86 ? 4.108 -7.573 -0.414 1.00 97.88 86 LEU A O 1
ATOM 662 N N . ILE A 1 87 ? 6.292 -7.295 -0.853 1.00 97.06 87 ILE A N 1
ATOM 663 C CA . ILE A 1 87 ? 6.536 -8.694 -1.252 1.00 97.06 87 ILE A CA 1
ATOM 664 C C . ILE A 1 87 ? 6.264 -9.656 -0.087 1.00 97.06 87 ILE A C 1
ATOM 666 O O . ILE A 1 87 ? 5.651 -10.702 -0.281 1.00 97.06 87 ILE A O 1
ATOM 670 N N . ALA A 1 88 ? 6.670 -9.297 1.136 1.00 97.88 88 ALA A N 1
ATOM 671 C CA . ALA A 1 88 ? 6.407 -10.106 2.328 1.00 97.88 88 ALA A CA 1
ATOM 672 C C . ALA A 1 88 ? 4.907 -10.234 2.658 1.00 97.88 88 ALA A C 1
ATOM 674 O O . ALA A 1 88 ? 4.515 -11.183 3.328 1.00 97.88 88 ALA A O 1
ATOM 675 N N . PHE A 1 89 ? 4.083 -9.300 2.179 1.00 97.81 89 PHE A N 1
ATOM 676 C CA . PHE A 1 89 ? 2.622 -9.318 2.287 1.00 97.81 89 PHE A CA 1
ATOM 677 C C . PHE A 1 89 ? 1.947 -9.787 0.985 1.00 97.81 89 PHE A C 1
ATOM 679 O O . PHE A 1 89 ? 0.819 -9.397 0.698 1.00 97.81 89 PHE A O 1
ATOM 686 N N . GLU A 1 90 ? 2.635 -10.631 0.208 1.00 96.12 90 GLU A N 1
ATOM 687 C CA . GLU A 1 90 ? 2.101 -11.308 -0.985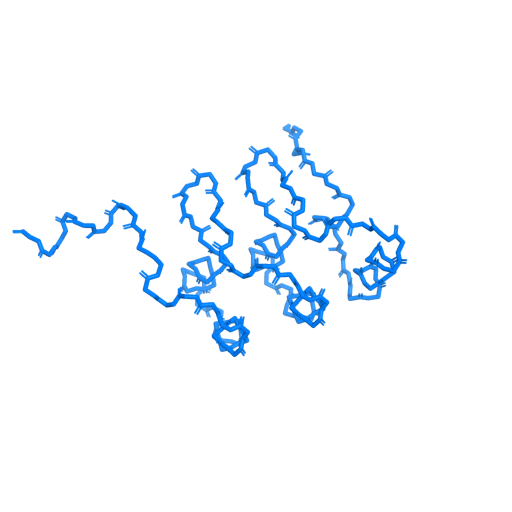 1.00 96.12 90 GLU A CA 1
ATOM 688 C C . GLU A 1 90 ? 1.706 -10.352 -2.128 1.00 96.12 90 GLU A C 1
ATOM 690 O O . GLU A 1 90 ? 0.774 -10.609 -2.899 1.00 96.12 90 GLU A O 1
ATOM 695 N N . ALA A 1 91 ? 2.429 -9.234 -2.269 1.00 94.94 91 ALA A N 1
ATOM 696 C CA . ALA A 1 91 ? 2.321 -8.417 -3.472 1.00 94.94 91 ALA A CA 1
ATOM 697 C C . ALA A 1 91 ? 2.773 -9.225 -4.693 1.00 94.94 91 ALA A C 1
ATOM 699 O O . ALA A 1 91 ? 3.863 -9.800 -4.709 1.00 94.94 91 ALA A O 1
ATOM 700 N N . ASP A 1 92 ? 1.929 -9.239 -5.719 1.00 92.62 92 ASP A N 1
ATOM 701 C CA . ASP A 1 92 ? 2.189 -9.936 -6.967 1.00 92.62 92 ASP A CA 1
ATOM 702 C C . ASP A 1 92 ? 3.279 -9.189 -7.747 1.00 92.62 92 ASP A C 1
ATOM 704 O O . ASP A 1 92 ? 3.087 -8.062 -8.218 1.00 92.62 92 ASP A O 1
ATOM 708 N N . ILE A 1 93 ? 4.447 -9.823 -7.841 1.00 88.12 93 ILE A N 1
ATOM 709 C CA . ILE A 1 93 ? 5.616 -9.308 -8.562 1.00 88.12 93 ILE A CA 1
ATOM 710 C C . ILE A 1 93 ? 5.415 -9.329 -10.078 1.00 88.12 93 ILE A C 1
ATOM 712 O O . ILE A 1 93 ? 6.034 -8.531 -10.781 1.00 88.12 93 ILE A O 1
ATOM 716 N N . ASP A 1 94 ? 4.541 -10.211 -10.562 1.00 82.56 94 ASP A N 1
ATOM 717 C CA . ASP A 1 94 ? 4.247 -10.416 -11.975 1.00 82.56 94 ASP A CA 1
ATOM 718 C C . ASP A 1 94 ? 2.963 -9.689 -12.393 1.00 82.56 94 ASP A C 1
ATOM 720 O O . ASP A 1 94 ? 2.519 -9.852 -13.534 1.00 82.56 94 ASP A O 1
ATOM 724 N N . TYR A 1 95 ? 2.373 -8.867 -11.507 1.00 76.56 95 TYR A N 1
ATOM 725 C CA . TYR A 1 95 ? 1.157 -8.115 -11.802 1.00 76.56 95 TYR A CA 1
ATOM 726 C C . TYR A 1 95 ? 1.391 -7.244 -13.036 1.00 76.56 95 TYR A C 1
ATOM 728 O O . TYR A 1 95 ? 2.044 -6.201 -12.981 1.00 76.56 95 TYR A O 1
ATOM 736 N N . MET A 1 96 ? 0.906 -7.716 -14.185 1.00 62.56 96 MET A N 1
ATOM 737 C CA . MET A 1 96 ? 1.398 -7.220 -15.460 1.00 62.56 96 MET A CA 1
ATOM 738 C C . MET A 1 96 ? 0.941 -5.784 -15.702 1.00 62.56 96 MET A C 1
ATOM 740 O O . MET A 1 96 ? -0.236 -5.503 -15.939 1.00 62.56 96 MET A O 1
ATOM 744 N N . TYR A 1 97 ? 1.925 -4.894 -15.769 1.00 54.75 97 TYR A N 1
ATOM 745 C CA . TYR A 1 97 ? 1.831 -3.590 -16.403 1.00 54.75 97 TYR A CA 1
ATOM 746 C C . TYR A 1 97 ? 1.329 -3.772 -17.846 1.00 54.75 97 TYR A C 1
ATOM 748 O O . TYR A 1 97 ? 2.068 -4.232 -18.723 1.00 54.75 97 TYR A O 1
ATOM 756 N N . VAL A 1 98 ? 0.072 -3.410 -18.129 1.00 51.16 98 VAL A N 1
ATOM 757 C CA . VAL A 1 98 ? -0.526 -3.572 -19.474 1.00 51.16 98 VAL A CA 1
ATOM 758 C C . VAL A 1 98 ? 0.243 -2.770 -20.541 1.00 51.16 98 VAL A C 1
ATOM 760 O O . VAL A 1 98 ? 0.099 -3.025 -21.733 1.00 51.16 98 VAL A O 1
ATOM 763 N N . HIS A 1 99 ? 1.140 -1.860 -20.144 1.00 47.97 99 HIS A N 1
ATOM 764 C CA . HIS A 1 99 ? 1.918 -1.043 -21.070 1.00 47.97 99 HIS A CA 1
ATOM 765 C C . HIS A 1 99 ? 3.355 -1.548 -21.360 1.00 47.97 99 HIS A C 1
ATOM 767 O O . HIS A 1 99 ? 3.996 -1.008 -22.255 1.00 47.97 99 HIS A O 1
ATOM 773 N N . PHE A 1 100 ? 3.856 -2.621 -20.716 1.00 46.59 100 PHE A N 1
ATOM 774 C CA . PHE A 1 100 ? 5.205 -3.181 -20.997 1.00 46.59 100 PHE A CA 1
ATOM 775 C C . PHE A 1 100 ? 5.191 -4.373 -21.966 1.00 46.59 100 PHE A C 1
ATOM 777 O O . PHE A 1 100 ? 6.244 -4.864 -22.368 1.00 46.59 100 PHE A O 1
ATOM 784 N N . LYS A 1 101 ? 4.010 -4.822 -22.410 1.00 46.25 101 LYS A N 1
ATOM 785 C CA . LYS A 1 101 ? 3.878 -5.940 -23.361 1.00 46.25 101 LYS A CA 1
ATOM 786 C C . LYS A 1 101 ? 4.365 -5.619 -24.788 1.00 46.25 101 LYS A C 1
ATOM 788 O O . LYS A 1 101 ? 4.311 -6.492 -25.641 1.00 46.25 101 LYS A O 1
ATOM 793 N N . LEU A 1 102 ? 4.842 -4.397 -25.049 1.00 42.84 102 LEU A N 1
ATOM 794 C CA . LEU A 1 102 ? 5.327 -3.949 -26.364 1.00 42.84 102 LEU A CA 1
ATOM 795 C C . LEU A 1 102 ? 6.858 -3.886 -26.497 1.00 42.84 102 LEU A C 1
ATOM 797 O O . LEU A 1 102 ? 7.344 -3.426 -27.523 1.00 42.84 102 LEU A O 1
ATOM 801 N N . ILE A 1 103 ? 7.624 -4.325 -25.492 1.00 43.88 103 ILE A N 1
ATOM 802 C CA . ILE A 1 103 ? 9.102 -4.322 -25.563 1.00 43.88 103 ILE A CA 1
ATOM 803 C C . ILE A 1 103 ? 9.733 -5.719 -25.508 1.00 43.88 103 ILE A C 1
ATOM 805 O O . ILE A 1 103 ? 10.954 -5.832 -25.526 1.00 43.88 103 ILE A O 1
ATOM 809 N N . TYR A 1 104 ? 8.915 -6.778 -25.508 1.00 38.53 104 TYR A N 1
ATOM 810 C CA . TYR A 1 104 ? 9.379 -8.174 -25.532 1.00 38.53 104 TYR A CA 1
ATOM 811 C C . TYR A 1 104 ? 8.586 -9.091 -26.488 1.00 38.53 104 TYR A C 1
ATOM 813 O O . TYR A 1 104 ? 8.563 -10.306 -26.298 1.00 38.53 104 TYR A O 1
ATOM 821 N N . LEU A 1 105 ? 7.965 -8.528 -27.528 1.00 42.94 105 LEU A N 1
ATOM 822 C CA . LEU A 1 105 ? 7.487 -9.240 -28.724 1.00 42.94 105 LEU A CA 1
ATOM 823 C C . LEU A 1 105 ? 7.942 -8.467 -29.963 1.00 42.94 105 LEU A C 1
ATOM 825 O O . LEU A 1 105 ? 8.215 -9.129 -30.985 1.00 42.94 105 LEU A O 1
#

Radius of gyration: 13.67 Å; chains: 1; bounding box: 29×31×44 Å

Secondary structure (DSSP, 8-state):
------GGGG--SHHHHHHHHHTT--TT---TTS--HHHHHHHTT-HHHHHHHHHTT--TT---TTS--HHHHHHHTT-HHHHHHHHHTT--TT---TTSTTS--

Organism: NCBI:txid742174

pLDDT: mean 89.86, std 16.05, range [38.53, 98.44]

Foldseek 3Di:
DDWADDVLLVDDALVVNVVCVVVVDDQCDAIPQRDGSLLSCLLVVVLRSNVSSLVSPRDQCRATNQRDGSLNSNVVVVVVSSNVVSVVSVHDPPSDRPPPPPPPD

Sequence (105 aa):
MKFGGTPLHWSSSREVIDSLIANNCDINALNFDKRTALHIMVLRNRFDCVMGLLCNGANVNIPDQEGNTPLHLAVKSNLVPVIHALIAFEADIDYMYVHFKLIYL